Protein AF-A0A660MYN3-F1 (afdb_monomer_lite)

Sequence (166 aa):
MKKIGFLLFVLLVAGCSFRKPQVD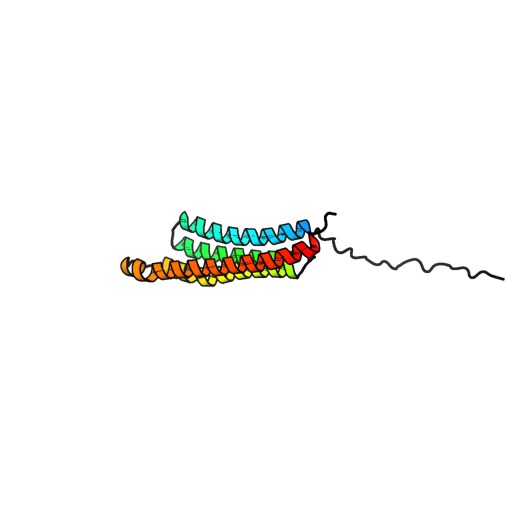IQKYNNQLLAFQEQSVETLENYYQILNKEYSKLDLEETYQATIQKLQQLITDAETYPGVPDEGFKAGIVAYISGVRAAFMQHEYPTVRLLVNLSGDATEFYRKDSQQISANAMKLQAELAKLDKELDFVYQQFKGKYLTGAK

Secondary structure (DSSP, 8-state):
----------S-------------HHHHHHHHHHHHHHHHHHHHHHHHHHHH---HHHHHHHHHHHHHHHHHHHHHHHH-S--S-HHHHHHHHHHHHHHHHHHHHHHHHHHHHHHH--S-HHHIIIIIHHHHHHHHHHHHHHHHHHHHHHHHHHHHHHHHHTS---

pLDDT: mean 81.75, std 18.9, range [34.94, 98.5]

Foldseek 3Di:
DDDDDDDDPDDPPPPPPPVPPPDDLVVLVVVLVVLLVVLVVLVVVLVVCCVPPPDLVVNVVSLVVSLVSLVVSLVCLVPPDDPPDPLLSVLSSVLSVLLSVLCCVQVVVLSVCSNPDPDDPVCCVPPSVVSNVVSVVSSVVSNVVSVVSNVVSVVVSCVVPVPDPD

Radius of gyration: 25.88 Å; chains: 1; bounding box: 59×38×97 Å

Structure (mmCIF, N/CA/C/O backbone):
data_AF-A0A660MYN3-F1
#
_entry.id   AF-A0A660MYN3-F1
#
loop_
_atom_site.group_PDB
_atom_site.id
_atom_site.type_symbol
_atom_site.label_atom_id
_atom_site.label_alt_id
_atom_site.label_comp_id
_atom_site.label_asym_id
_atom_site.label_entity_id
_atom_site.label_seq_id
_atom_site.pdbx_PDB_ins_code
_atom_site.Cartn_x
_atom_site.Cartn_y
_atom_site.Cartn_z
_atom_site.occupancy
_atom_site.B_iso_or_equiv
_atom_site.auth_seq_id
_atom_site.auth_comp_id
_atom_site.auth_asym_id
_atom_site.auth_atom_id
_atom_site.pdbx_PDB_model_num
ATOM 1 N N . MET A 1 1 ? 36.474 15.097 -70.272 1.00 34.94 1 MET A N 1
ATOM 2 C CA . MET A 1 1 ? 37.373 14.427 -69.305 1.00 34.94 1 MET A CA 1
ATOM 3 C C . MET A 1 1 ? 36.999 14.862 -67.895 1.00 34.94 1 MET A C 1
ATOM 5 O O . MET A 1 1 ? 36.688 16.026 -67.696 1.00 34.94 1 MET A O 1
ATOM 9 N N . LYS A 1 2 ? 36.931 13.893 -66.976 1.00 39.69 2 LYS A N 1
ATOM 10 C CA . LYS A 1 2 ? 36.449 13.982 -65.586 1.00 39.69 2 LYS A CA 1
ATOM 11 C C . LYS A 1 2 ? 37.290 14.934 -64.719 1.00 39.69 2 LYS A C 1
ATOM 13 O O . LYS A 1 2 ? 38.510 14.913 -64.855 1.00 39.69 2 LYS A O 1
ATOM 18 N N . LYS A 1 3 ? 36.646 15.611 -63.755 1.00 41.03 3 LYS A N 1
ATOM 19 C CA . LYS A 1 3 ? 36.878 15.496 -62.291 1.00 41.03 3 LYS A CA 1
ATOM 20 C C . LYS A 1 3 ? 36.073 16.578 -61.548 1.00 41.03 3 LYS A C 1
ATOM 22 O O . LYS A 1 3 ? 36.507 17.716 -61.429 1.00 41.03 3 LYS A O 1
ATOM 27 N N . ILE A 1 4 ? 34.894 16.196 -61.055 1.00 49.94 4 ILE A N 1
ATOM 28 C CA . ILE A 1 4 ? 34.154 16.943 -60.030 1.00 49.94 4 ILE A CA 1
ATOM 29 C C . ILE A 1 4 ? 34.886 16.679 -58.712 1.00 49.94 4 ILE A C 1
ATOM 31 O O . ILE A 1 4 ? 34.882 15.557 -58.206 1.00 49.94 4 ILE A O 1
ATOM 35 N N . GLY A 1 5 ? 35.599 17.696 -58.233 1.00 40.59 5 GLY A N 1
ATOM 36 C CA . GLY A 1 5 ? 36.283 17.706 -56.947 1.00 40.59 5 GLY A CA 1
ATOM 37 C C . GLY A 1 5 ? 35.285 17.977 -55.831 1.00 40.59 5 GLY A C 1
ATOM 38 O O . GLY A 1 5 ? 34.939 19.118 -55.556 1.00 40.59 5 GLY A O 1
ATOM 39 N N . PHE A 1 6 ? 34.818 16.891 -55.231 1.00 48.75 6 PHE A N 1
ATOM 40 C CA . PHE A 1 6 ? 34.069 16.821 -53.985 1.00 48.75 6 PHE A CA 1
ATOM 41 C C . PHE A 1 6 ? 34.902 17.452 -52.853 1.00 48.75 6 PHE A C 1
ATOM 43 O O . PHE A 1 6 ? 35.938 16.902 -52.486 1.00 48.75 6 PHE A O 1
ATOM 50 N N . LEU A 1 7 ? 34.494 18.609 -52.323 1.00 43.41 7 LEU A N 1
ATOM 51 C CA . LEU A 1 7 ? 35.167 19.259 -51.194 1.00 43.41 7 LEU A CA 1
ATOM 52 C C . LEU A 1 7 ? 34.138 19.880 -50.236 1.00 43.41 7 LEU A C 1
ATOM 54 O O . LEU A 1 7 ? 33.527 20.903 -50.522 1.00 43.41 7 LEU A O 1
ATOM 58 N N . LEU A 1 8 ? 34.028 19.215 -49.081 1.00 43.59 8 LEU A N 1
ATOM 59 C CA . LEU A 1 8 ? 33.696 19.753 -47.757 1.00 43.59 8 LEU A CA 1
ATOM 60 C C . LEU A 1 8 ? 32.277 20.298 -47.533 1.00 43.59 8 LEU A C 1
ATOM 62 O O . LEU A 1 8 ? 32.065 21.488 -47.336 1.00 43.59 8 LEU A O 1
ATOM 66 N N . PHE A 1 9 ? 31.333 19.369 -47.368 1.00 41.97 9 PHE A N 1
ATOM 67 C CA . PHE A 1 9 ? 30.190 19.548 -46.466 1.00 41.97 9 PHE A CA 1
ATOM 68 C C . PHE A 1 9 ? 30.358 18.608 -45.263 1.00 41.97 9 PHE A C 1
ATOM 70 O O . PHE A 1 9 ? 29.621 17.645 -45.080 1.00 41.97 9 PHE A O 1
ATOM 77 N N . VAL A 1 10 ? 31.417 18.825 -44.483 1.00 51.00 10 VAL A N 1
ATOM 78 C CA . VAL A 1 10 ? 31.620 18.146 -43.199 1.00 51.00 10 VAL A CA 1
ATOM 79 C C . VAL A 1 10 ? 32.126 19.187 -42.226 1.00 51.00 10 VAL A C 1
ATOM 81 O O . VAL A 1 10 ? 33.309 19.501 -42.234 1.00 51.00 10 VAL A O 1
ATOM 84 N N . LEU A 1 11 ? 31.209 19.746 -41.443 1.00 43.97 11 LEU A N 1
ATOM 85 C CA . LEU A 1 11 ? 31.368 20.091 -40.029 1.00 43.97 11 LEU A CA 1
ATOM 86 C C . LEU A 1 11 ? 30.142 20.896 -39.597 1.00 43.97 11 LEU A C 1
ATOM 88 O O . LEU A 1 11 ? 29.713 21.799 -40.304 1.00 43.97 11 LEU A O 1
ATOM 92 N N . LEU A 1 12 ? 29.634 20.567 -38.408 1.00 41.66 12 LEU A N 1
ATOM 93 C CA . LEU A 1 12 ? 28.529 21.219 -37.695 1.00 41.66 12 LEU A CA 1
ATOM 94 C C . LEU A 1 12 ? 27.115 20.695 -37.984 1.00 41.66 12 LEU A C 1
ATOM 96 O O . LEU A 1 12 ? 26.141 21.433 -37.910 1.00 41.66 12 LEU A O 1
ATOM 100 N N . VAL A 1 13 ? 26.970 19.373 -38.101 1.00 46.06 13 VAL A N 1
ATOM 101 C CA . VAL A 1 13 ? 25.913 18.727 -37.306 1.00 46.06 13 VAL A CA 1
ATOM 102 C C . VAL A 1 13 ? 26.570 18.319 -35.994 1.00 46.06 13 VAL A C 1
ATOM 104 O O . VAL A 1 13 ? 26.911 17.160 -35.772 1.00 46.06 13 VAL A O 1
ATOM 107 N N . ALA A 1 14 ? 26.778 19.303 -35.115 1.00 48.00 14 ALA A N 1
ATOM 108 C CA . ALA A 1 14 ? 26.807 19.044 -33.685 1.00 48.00 14 ALA A CA 1
ATOM 109 C C . ALA A 1 14 ? 25.380 18.637 -33.302 1.00 48.00 14 ALA A C 1
ATOM 111 O O . ALA A 1 14 ? 24.620 19.387 -32.696 1.00 48.00 14 ALA A O 1
ATOM 112 N N . GLY A 1 15 ? 24.990 17.437 -33.734 1.00 39.47 15 GLY A N 1
ATOM 113 C CA . GLY A 1 15 ? 23.945 16.706 -33.071 1.00 39.47 15 GLY A CA 1
ATOM 114 C C . GLY A 1 15 ? 24.487 16.483 -31.676 1.00 39.47 15 GLY A C 1
ATOM 115 O O . GLY A 1 15 ? 25.281 15.570 -31.457 1.00 39.47 15 GLY A O 1
ATOM 116 N N . CYS A 1 16 ? 24.082 17.338 -30.738 1.00 43.59 16 CYS A N 1
ATOM 117 C CA . CYS A 1 16 ? 23.923 16.928 -29.360 1.00 43.59 16 CYS A CA 1
ATOM 118 C C . CYS A 1 16 ? 22.982 15.727 -29.411 1.00 43.59 16 CYS A C 1
ATOM 120 O O . CYS A 1 16 ? 21.768 15.850 -29.265 1.00 43.59 16 CYS A O 1
ATOM 122 N N . SER A 1 17 ? 23.547 14.551 -29.681 1.00 37.62 17 SER A N 1
ATOM 123 C CA . SER A 1 17 ? 22.981 13.302 -29.240 1.00 37.62 17 SER A CA 1
ATOM 124 C C . SER A 1 17 ? 22.955 13.452 -27.730 1.00 37.62 17 SER A C 1
ATOM 126 O O . SER A 1 17 ? 23.907 13.079 -27.046 1.00 37.62 17 SER A O 1
ATOM 128 N N . PHE A 1 18 ? 21.876 14.042 -27.213 1.00 38.97 18 PHE A N 1
ATOM 129 C CA . PHE A 1 18 ? 21.362 13.732 -25.898 1.00 38.97 18 PHE A CA 1
ATOM 130 C C . PHE A 1 18 ? 21.206 12.213 -25.907 1.00 38.97 18 PHE A C 1
ATOM 132 O O . PHE A 1 18 ? 20.168 11.674 -26.290 1.00 38.97 18 PHE A O 1
ATOM 139 N N . ARG A 1 19 ? 22.294 11.502 -25.583 1.00 39.94 19 ARG A N 1
ATOM 140 C CA . ARG A 1 19 ? 22.236 10.102 -25.205 1.00 39.94 19 ARG A CA 1
ATOM 141 C C . ARG A 1 19 ? 21.357 10.131 -23.972 1.00 39.94 19 ARG A C 1
ATOM 143 O O . ARG A 1 19 ? 21.825 10.486 -22.893 1.00 39.94 19 ARG A O 1
ATOM 150 N N . LYS A 1 20 ? 20.063 9.850 -24.155 1.00 48.19 20 LYS A N 1
ATOM 151 C CA . LYS A 1 20 ? 19.191 9.518 -23.034 1.00 48.19 20 LYS A CA 1
ATOM 152 C C . LYS A 1 20 ? 19.959 8.469 -22.226 1.00 48.19 20 LYS A C 1
ATOM 154 O O . LYS A 1 20 ? 20.462 7.528 -22.849 1.00 48.19 20 LYS A O 1
ATOM 159 N N . PRO A 1 21 ? 20.139 8.659 -20.908 1.00 54.41 21 PRO A N 1
ATOM 160 C CA . PRO A 1 21 ? 20.836 7.676 -20.104 1.00 54.41 21 PRO A CA 1
ATOM 161 C C . PRO A 1 21 ? 20.173 6.327 -20.360 1.00 54.41 21 PRO A C 1
ATOM 163 O O . PRO A 1 21 ? 18.952 6.203 -20.258 1.00 54.41 21 PRO A O 1
ATOM 166 N N . GLN A 1 22 ? 20.967 5.358 -20.807 1.00 61.84 22 GLN A N 1
ATOM 167 C CA . GLN A 1 22 ? 20.479 4.009 -21.023 1.00 61.84 22 GLN A CA 1
ATOM 168 C C . GLN A 1 22 ? 20.076 3.480 -19.649 1.00 61.84 22 GLN A C 1
ATOM 170 O O . GLN A 1 22 ? 20.923 3.305 -18.774 1.00 61.84 22 GLN A O 1
ATOM 175 N N . VAL A 1 23 ? 18.771 3.343 -19.430 1.00 71.12 23 VAL A N 1
ATOM 176 C CA . VAL A 1 23 ? 18.239 2.857 -18.161 1.00 71.12 23 VAL A CA 1
ATOM 177 C C . VAL A 1 23 ? 18.534 1.369 -18.091 1.00 71.12 23 VAL A C 1
ATOM 179 O O . VAL A 1 23 ? 18.135 0.611 -18.975 1.00 71.12 23 VAL A O 1
ATOM 182 N N . ASP A 1 24 ? 19.242 0.961 -17.046 1.00 86.81 24 ASP A N 1
ATOM 183 C CA . ASP A 1 24 ? 19.393 -0.447 -16.714 1.00 86.81 24 ASP A CA 1
ATOM 184 C C . ASP A 1 24 ? 18.022 -0.990 -16.289 1.00 86.81 24 ASP A C 1
ATOM 186 O O . ASP A 1 24 ? 17.481 -0.617 -15.247 1.00 86.81 24 ASP A O 1
ATOM 190 N N . ILE A 1 25 ? 17.453 -1.847 -17.136 1.00 87.81 25 ILE A N 1
ATOM 191 C CA . ILE A 1 25 ? 16.133 -2.455 -16.956 1.00 87.81 25 ILE A CA 1
ATOM 192 C C . ILE A 1 25 ? 16.060 -3.240 -15.641 1.00 87.81 25 ILE A C 1
ATOM 194 O O . ILE A 1 25 ? 15.019 -3.211 -14.989 1.00 87.81 25 ILE A O 1
ATOM 198 N N . GLN A 1 26 ? 17.139 -3.914 -15.228 1.00 87.19 26 GLN A N 1
ATOM 199 C CA . GLN A 1 26 ? 17.152 -4.663 -13.970 1.00 87.19 26 GLN A CA 1
ATOM 200 C C . GLN A 1 26 ? 17.132 -3.709 -12.781 1.00 87.19 26 GLN A C 1
ATOM 202 O O . GLN A 1 26 ? 16.331 -3.884 -11.867 1.00 87.19 26 GLN A O 1
ATOM 207 N N . LYS A 1 27 ? 17.957 -2.656 -12.815 1.00 90.12 27 LYS A N 1
ATOM 208 C CA . LYS A 1 27 ? 17.949 -1.623 -11.770 1.00 90.12 27 LYS A CA 1
ATOM 209 C C . LYS A 1 27 ? 16.583 -0.943 -11.662 1.00 90.12 27 LYS A C 1
ATOM 211 O O . LYS A 1 27 ? 16.095 -0.729 -10.558 1.00 90.12 27 LYS A O 1
ATOM 216 N N . TYR A 1 28 ? 15.973 -0.634 -12.803 1.00 90.94 28 TYR A N 1
ATOM 217 C CA . TYR A 1 28 ? 14.643 -0.042 -12.872 1.00 90.94 28 TYR A CA 1
ATOM 218 C C . TYR A 1 28 ? 13.574 -0.959 -12.272 1.00 90.94 28 TYR A C 1
ATOM 220 O O . TYR A 1 28 ? 12.804 -0.527 -11.417 1.00 90.94 28 TYR A O 1
ATOM 228 N N . ASN A 1 29 ? 13.573 -2.233 -12.673 1.00 92.12 29 ASN A N 1
ATOM 229 C CA . ASN A 1 29 ? 12.673 -3.246 -12.135 1.00 92.12 29 ASN A CA 1
ATOM 230 C C . ASN A 1 29 ? 12.798 -3.366 -10.615 1.00 92.12 29 ASN A C 1
ATOM 232 O O . ASN A 1 29 ? 11.806 -3.269 -9.901 1.00 92.12 29 ASN A O 1
ATOM 236 N N . ASN A 1 30 ? 14.028 -3.529 -10.128 1.00 93.31 30 ASN A N 1
ATOM 237 C CA . ASN A 1 30 ? 14.294 -3.725 -8.708 1.00 93.31 30 ASN A CA 1
ATOM 238 C C . ASN A 1 30 ? 13.855 -2.512 -7.887 1.00 93.31 30 ASN A C 1
ATOM 240 O O . ASN A 1 30 ? 13.295 -2.680 -6.812 1.00 93.31 30 ASN A O 1
ATOM 244 N N . GLN A 1 31 ? 14.063 -1.294 -8.394 1.00 95.62 31 GLN A N 1
ATOM 245 C CA . GLN A 1 31 ? 13.631 -0.099 -7.679 1.00 95.62 31 GLN A CA 1
ATOM 246 C C . GLN A 1 31 ? 12.106 0.035 -7.629 1.00 95.62 31 GLN A C 1
ATOM 248 O O . GLN A 1 31 ? 11.567 0.415 -6.593 1.00 95.62 31 GLN A O 1
ATOM 253 N N . LEU A 1 32 ? 11.406 -0.263 -8.726 1.00 94.94 32 LEU A N 1
ATOM 254 C CA . LEU A 1 32 ? 9.947 -0.207 -8.732 1.00 94.94 32 LEU A CA 1
ATOM 255 C C . LEU A 1 32 ? 9.323 -1.268 -7.820 1.00 94.94 32 LEU A C 1
ATOM 257 O O . LEU A 1 32 ? 8.413 -0.945 -7.061 1.00 94.94 32 LEU A O 1
ATOM 261 N N . LEU A 1 33 ? 9.841 -2.499 -7.843 1.00 95.81 33 LEU A N 1
ATOM 262 C CA . LEU A 1 33 ? 9.407 -3.544 -6.913 1.00 95.81 33 LEU A CA 1
ATOM 263 C C . LEU A 1 33 ? 9.720 -3.170 -5.459 1.00 95.81 33 LEU A C 1
ATOM 265 O O . LEU A 1 33 ? 8.867 -3.359 -4.603 1.00 95.81 33 LEU A O 1
ATOM 269 N N . ALA A 1 34 ? 10.859 -2.527 -5.187 1.00 97.31 34 ALA A N 1
ATOM 270 C CA . ALA A 1 34 ? 11.178 -2.049 -3.843 1.00 97.31 34 ALA A CA 1
ATOM 271 C C . ALA A 1 34 ? 10.155 -1.026 -3.313 1.00 97.31 34 ALA A C 1
ATOM 273 O O . ALA A 1 34 ? 9.833 -1.048 -2.129 1.00 97.31 34 ALA A O 1
ATOM 274 N N . PHE A 1 35 ? 9.602 -0.145 -4.159 1.00 97.56 35 PHE A N 1
ATOM 275 C CA . PHE A 1 35 ? 8.520 0.751 -3.722 1.00 97.56 35 PHE A CA 1
ATOM 276 C C . PHE A 1 35 ? 7.248 -0.013 -3.355 1.00 97.56 35 PHE A C 1
ATOM 278 O O . PHE A 1 35 ? 6.564 0.349 -2.397 1.00 97.56 35 PHE A O 1
ATOM 285 N N . GLN A 1 36 ? 6.936 -1.073 -4.102 1.00 96.94 36 GLN A N 1
ATOM 286 C CA . GLN A 1 36 ? 5.812 -1.934 -3.776 1.00 96.94 36 GLN A CA 1
ATOM 287 C C . GLN A 1 36 ? 6.045 -2.693 -2.462 1.00 96.94 36 GLN A C 1
ATOM 289 O O . GLN A 1 36 ? 5.181 -2.641 -1.588 1.00 96.94 36 GLN A O 1
ATOM 294 N N . GLU A 1 37 ? 7.205 -3.321 -2.280 1.00 96.81 37 GLU A N 1
ATOM 295 C CA . GLU A 1 37 ? 7.574 -4.017 -1.040 1.00 96.81 37 GLU A CA 1
ATOM 296 C C . GLU A 1 37 ? 7.476 -3.077 0.171 1.00 96.81 37 GLU A C 1
ATOM 298 O O . GLU A 1 37 ? 6.793 -3.383 1.147 1.00 96.81 37 GLU A O 1
ATOM 303 N N . GLN A 1 38 ? 8.030 -1.864 0.063 1.00 97.62 38 GLN A N 1
ATOM 304 C CA . GLN A 1 38 ? 7.951 -0.847 1.117 1.00 97.62 38 GLN A CA 1
ATOM 305 C C . GLN A 1 38 ? 6.514 -0.431 1.455 1.00 97.62 38 GLN A C 1
ATOM 307 O O . GLN A 1 38 ? 6.241 -0.028 2.589 1.00 97.62 38 GLN A O 1
ATOM 312 N N . SER A 1 39 ? 5.581 -0.503 0.501 1.00 96.69 39 SER A N 1
ATOM 313 C CA . SER A 1 39 ? 4.168 -0.207 0.767 1.00 96.69 39 SER A CA 1
ATOM 314 C C . SER A 1 39 ? 3.510 -1.283 1.634 1.00 96.69 39 SER A C 1
ATOM 316 O O . SER A 1 39 ? 2.741 -0.950 2.537 1.00 96.69 39 SER A O 1
ATOM 318 N N . VAL A 1 40 ? 3.874 -2.552 1.427 1.00 96.06 40 VAL A N 1
ATOM 319 C CA . VAL A 1 40 ? 3.413 -3.679 2.247 1.00 96.06 40 VAL A CA 1
ATOM 320 C C . VAL A 1 40 ? 4.054 -3.613 3.631 1.00 96.06 40 VAL A C 1
ATOM 322 O O . VAL A 1 40 ? 3.335 -3.619 4.629 1.00 96.06 40 VAL A O 1
ATOM 325 N N . GLU A 1 41 ? 5.373 -3.415 3.708 1.00 95.88 41 GLU A N 1
ATOM 326 C CA . GLU A 1 41 ? 6.091 -3.231 4.979 1.00 95.88 41 GLU A CA 1
ATOM 327 C C . GLU A 1 41 ? 5.518 -2.065 5.801 1.00 95.88 41 GLU A C 1
ATOM 329 O O . GLU A 1 41 ? 5.457 -2.119 7.027 1.00 95.88 41 GLU A O 1
ATOM 334 N N . THR A 1 42 ? 5.061 -0.996 5.142 1.00 96.06 42 THR A N 1
ATOM 335 C CA . THR A 1 42 ? 4.416 0.145 5.808 1.00 96.06 42 THR A CA 1
ATOM 336 C C . THR A 1 42 ? 3.119 -0.265 6.519 1.00 96.06 42 THR A C 1
ATOM 338 O O . THR A 1 42 ? 2.870 0.196 7.636 1.00 96.06 42 THR A O 1
ATOM 341 N N . LEU A 1 43 ? 2.313 -1.154 5.925 1.00 94.69 43 LEU A N 1
ATOM 342 C CA . LEU A 1 43 ? 1.130 -1.718 6.587 1.00 94.69 43 LEU A CA 1
ATOM 343 C C . LEU A 1 43 ? 1.501 -2.726 7.680 1.00 94.69 43 LEU A C 1
ATOM 345 O O . LEU A 1 43 ? 0.898 -2.723 8.750 1.00 94.69 43 LEU A O 1
ATOM 349 N N . GLU A 1 44 ? 2.503 -3.570 7.451 1.00 92.94 44 GLU A N 1
ATOM 350 C CA . GLU A 1 44 ? 2.961 -4.521 8.469 1.00 92.94 44 GLU A CA 1
ATOM 351 C C . GLU A 1 44 ? 3.469 -3.799 9.720 1.00 92.94 44 GLU A C 1
ATOM 353 O O . GLU A 1 44 ? 3.090 -4.147 10.839 1.00 92.94 44 GLU A O 1
ATOM 358 N N . ASN A 1 45 ? 4.264 -2.744 9.535 1.00 92.00 45 ASN A N 1
ATOM 359 C CA . ASN A 1 45 ? 4.776 -1.919 10.623 1.00 92.00 45 ASN A CA 1
ATOM 360 C C . ASN A 1 45 ? 3.648 -1.245 11.408 1.00 92.00 45 ASN A C 1
ATOM 362 O O . ASN A 1 45 ? 3.708 -1.219 12.636 1.00 92.00 45 ASN A O 1
ATOM 366 N N . TYR A 1 46 ? 2.600 -0.766 10.727 1.00 92.00 46 TYR A N 1
ATOM 367 C CA . TYR A 1 46 ? 1.402 -0.245 11.388 1.00 92.00 46 TYR A CA 1
ATOM 368 C C . TYR A 1 46 ? 0.831 -1.273 12.377 1.00 92.00 46 TYR A C 1
ATOM 370 O O . TYR A 1 46 ? 0.730 -0.992 13.571 1.00 92.00 46 TYR A O 1
ATOM 378 N N . TYR A 1 47 ? 0.550 -2.498 11.924 1.00 88.50 47 TYR A N 1
ATOM 379 C CA . TYR A 1 47 ? -0.020 -3.533 12.793 1.00 88.50 47 TYR A CA 1
ATOM 380 C C . TYR A 1 47 ? 0.945 -4.014 13.884 1.00 88.50 47 TYR A C 1
ATOM 382 O O . TYR A 1 47 ? 0.514 -4.339 14.992 1.00 88.50 47 TYR A O 1
ATOM 390 N N . GLN A 1 48 ? 2.253 -4.034 13.616 1.00 87.00 48 GLN A N 1
ATOM 391 C CA . GLN A 1 48 ? 3.254 -4.360 14.633 1.00 87.00 48 GLN A CA 1
ATOM 392 C C . GLN A 1 48 ? 3.309 -3.323 15.759 1.00 87.00 48 GLN A C 1
ATOM 394 O O . GLN A 1 48 ? 3.445 -3.714 16.919 1.00 87.00 48 GLN A O 1
ATOM 399 N N . ILE A 1 49 ? 3.203 -2.029 15.434 1.00 84.44 49 ILE A N 1
ATOM 400 C CA . ILE A 1 49 ? 3.151 -0.944 16.425 1.00 84.44 49 ILE A CA 1
ATOM 401 C C . ILE A 1 49 ? 1.905 -1.110 17.298 1.00 84.44 49 ILE A C 1
ATOM 403 O O . ILE A 1 49 ? 2.021 -1.142 18.523 1.00 84.44 49 ILE A O 1
ATOM 407 N N . LEU A 1 50 ? 0.738 -1.344 16.685 1.00 79.31 50 LEU A N 1
ATOM 408 C CA . LEU A 1 50 ? -0.510 -1.550 17.428 1.00 79.31 50 LEU A CA 1
ATOM 409 C C . LEU A 1 50 ? -0.457 -2.731 18.397 1.00 79.31 50 LEU A C 1
ATOM 411 O O . LEU A 1 50 ? -1.056 -2.681 19.469 1.00 79.31 50 LEU A O 1
ATOM 415 N N . ASN A 1 51 ? 0.263 -3.791 18.031 1.00 76.69 51 ASN A N 1
ATOM 416 C CA . ASN A 1 51 ? 0.408 -4.967 18.879 1.00 76.69 51 ASN A CA 1
ATOM 417 C C . ASN A 1 51 ? 1.363 -4.743 20.070 1.00 76.69 51 ASN A C 1
ATOM 419 O O . ASN A 1 51 ? 1.305 -5.489 21.045 1.00 76.69 51 ASN A O 1
ATOM 423 N N . LYS A 1 52 ? 2.262 -3.750 20.000 1.00 72.69 52 LYS A N 1
ATOM 424 C CA . LYS A 1 52 ? 3.279 -3.477 21.033 1.00 72.69 52 LYS A CA 1
ATOM 425 C C . LYS A 1 52 ? 2.904 -2.325 21.966 1.00 72.69 52 LYS A C 1
ATOM 427 O O . LYS A 1 52 ? 3.171 -2.415 23.160 1.00 72.69 52 LYS A O 1
ATOM 432 N N . GLU A 1 53 ? 2.298 -1.263 21.442 1.00 62.12 53 GLU A N 1
ATOM 433 C CA . GLU A 1 53 ? 2.119 0.017 22.140 1.00 62.12 53 GLU A CA 1
ATOM 434 C C . GLU A 1 53 ? 0.666 0.496 22.026 1.00 62.12 53 GLU A C 1
ATOM 436 O O . GLU A 1 53 ? 0.366 1.510 21.402 1.00 62.12 53 GLU A O 1
ATOM 441 N N . TYR A 1 54 ? -0.282 -0.252 22.607 1.00 58.47 54 TYR A N 1
ATOM 442 C CA . TYR A 1 54 ? -1.690 0.149 22.555 1.00 58.47 54 TYR A CA 1
ATOM 443 C C . TYR A 1 54 ? -1.958 1.365 23.458 1.00 58.47 54 TYR A C 1
ATOM 445 O O . TYR A 1 54 ? -2.332 1.239 24.627 1.00 58.47 54 TYR A O 1
ATOM 453 N N . SER A 1 55 ? -1.798 2.558 22.891 1.00 63.22 55 SER A N 1
ATOM 454 C CA . SER A 1 55 ? -2.287 3.823 23.428 1.00 63.22 55 SER A CA 1
ATOM 455 C C . SER A 1 55 ? -3.196 4.496 22.391 1.00 63.22 55 SER A C 1
ATOM 457 O O . SER A 1 55 ? -2.967 4.437 21.184 1.00 63.22 55 SER A O 1
ATOM 459 N N . LYS A 1 56 ? -4.298 5.104 22.853 1.00 62.62 56 LYS A N 1
ATOM 460 C CA . LYS A 1 56 ? -5.314 5.697 21.963 1.00 62.62 56 LYS A CA 1
ATOM 461 C C . LYS A 1 56 ? -4.791 6.902 21.175 1.00 62.62 56 LYS A C 1
ATOM 463 O O . LYS A 1 56 ? -5.240 7.111 20.053 1.00 62.62 56 LYS A O 1
ATOM 468 N N . LEU A 1 57 ? -3.888 7.684 21.774 1.00 60.16 57 LEU A N 1
ATOM 469 C CA . LEU A 1 57 ? -3.223 8.814 21.114 1.00 60.16 57 LEU A CA 1
ATOM 470 C C . LEU A 1 57 ? -2.272 8.309 20.023 1.00 60.16 57 LEU A C 1
ATOM 472 O O . LEU A 1 57 ? -2.298 8.824 18.909 1.00 60.16 57 LEU A O 1
ATOM 476 N N . ASP A 1 58 ? -1.556 7.217 20.295 1.00 78.25 58 ASP A N 1
ATOM 477 C CA . ASP A 1 58 ? -0.601 6.645 19.344 1.00 78.25 58 ASP A CA 1
ATOM 478 C C . ASP A 1 58 ? -1.300 5.989 18.139 1.00 78.25 58 ASP A C 1
ATOM 480 O O . ASP A 1 58 ? -0.757 5.990 17.037 1.00 78.25 58 ASP A O 1
ATOM 484 N N . LEU A 1 59 ? -2.532 5.481 18.287 1.00 83.69 59 LEU A N 1
ATOM 485 C CA . LEU A 1 59 ? -3.282 4.836 17.195 1.00 83.69 59 LEU A CA 1
ATOM 486 C C . LEU A 1 59 ? -3.648 5.801 16.052 1.00 83.69 59 LEU A C 1
ATOM 488 O O . LEU A 1 59 ? -3.464 5.461 14.880 1.00 83.69 59 LEU A O 1
ATOM 492 N N . GLU A 1 60 ? -4.193 6.981 16.366 1.00 86.88 60 GLU A N 1
ATOM 493 C CA . GLU A 1 60 ? -4.592 7.951 15.336 1.00 86.88 60 GLU A CA 1
ATOM 494 C C . GLU A 1 60 ? -3.365 8.570 14.655 1.00 86.88 60 GLU A C 1
ATOM 496 O O . GLU A 1 60 ? -3.342 8.694 13.427 1.00 86.88 60 GLU A O 1
ATOM 501 N N . GLU A 1 61 ? -2.314 8.872 15.422 1.00 88.88 61 GLU A N 1
ATOM 502 C CA . GLU A 1 61 ? -1.042 9.365 14.886 1.00 88.88 61 GLU A CA 1
ATOM 503 C C . GLU A 1 61 ? -0.366 8.331 13.980 1.00 88.88 61 GLU A C 1
ATOM 505 O O . GLU A 1 61 ? 0.004 8.657 12.848 1.00 88.88 61 GLU A O 1
ATOM 510 N N . THR A 1 62 ? -0.280 7.070 14.418 1.00 91.31 62 THR A N 1
ATOM 511 C CA . THR A 1 62 ? 0.302 5.983 13.616 1.00 91.31 62 THR A CA 1
ATOM 512 C C . THR A 1 62 ? -0.490 5.785 12.323 1.00 91.31 62 THR A C 1
ATOM 514 O O . THR A 1 62 ? 0.102 5.699 11.251 1.00 91.31 62 THR A O 1
ATOM 517 N N . TYR A 1 63 ? -1.827 5.799 12.381 1.00 93.38 63 TYR A N 1
ATOM 518 C CA . TYR A 1 63 ? -2.677 5.700 11.190 1.00 93.38 63 TYR A CA 1
ATOM 519 C C . TYR A 1 63 ? -2.404 6.827 10.175 1.00 93.38 63 TYR A C 1
ATOM 521 O O . TYR A 1 63 ? -2.242 6.564 8.978 1.00 93.38 63 TYR A O 1
ATOM 529 N N . GLN A 1 64 ? -2.310 8.082 10.631 1.00 94.19 64 GLN A N 1
ATOM 530 C CA . GLN A 1 64 ? -2.010 9.213 9.746 1.00 94.19 64 GLN A CA 1
ATOM 531 C C . GLN A 1 64 ? -0.593 9.127 9.165 1.00 94.19 64 GLN A C 1
ATOM 533 O O . GLN A 1 64 ? -0.405 9.375 7.970 1.00 94.19 64 GLN A O 1
ATOM 538 N N . ALA A 1 65 ? 0.392 8.726 9.972 1.00 95.00 65 ALA A N 1
ATOM 539 C CA . ALA A 1 65 ? 1.766 8.527 9.521 1.00 95.00 65 ALA A CA 1
ATOM 540 C C . ALA A 1 65 ? 1.858 7.442 8.433 1.00 95.00 65 ALA A C 1
ATOM 542 O O . ALA A 1 65 ? 2.521 7.647 7.414 1.00 95.00 65 ALA A O 1
ATOM 543 N N . THR A 1 66 ? 1.130 6.330 8.586 1.00 96.75 66 THR A N 1
ATOM 544 C CA . THR A 1 66 ? 1.033 5.265 7.576 1.00 96.75 66 THR A CA 1
ATOM 545 C C . THR A 1 66 ? 0.487 5.800 6.249 1.00 96.75 66 THR A C 1
ATOM 547 O O . THR A 1 66 ? 1.077 5.559 5.195 1.00 96.75 66 THR A O 1
ATOM 550 N N . ILE A 1 67 ? -0.584 6.600 6.273 1.00 97.88 67 ILE A N 1
ATOM 551 C CA . ILE A 1 67 ? -1.155 7.207 5.055 1.00 97.88 67 ILE A CA 1
ATOM 552 C C . ILE A 1 67 ? -0.166 8.144 4.367 1.00 97.88 67 ILE A C 1
ATOM 554 O O . ILE A 1 67 ? -0.068 8.139 3.136 1.00 97.88 67 ILE A O 1
ATOM 558 N N . GLN A 1 68 ? 0.538 8.969 5.142 1.00 98.12 68 GLN A N 1
ATOM 559 C CA . GLN A 1 68 ? 1.533 9.897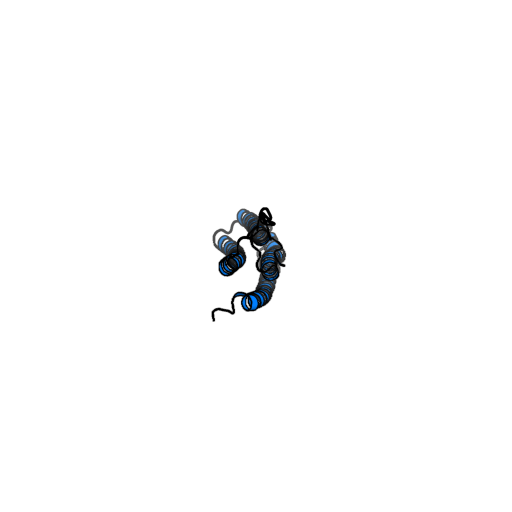 4.611 1.00 98.12 68 GLN A CA 1
ATOM 560 C C . GLN A 1 68 ? 2.708 9.145 3.988 1.00 98.12 68 GLN A C 1
ATOM 562 O O . GLN A 1 68 ? 3.143 9.491 2.891 1.00 98.12 68 GLN A O 1
ATOM 567 N N . LYS A 1 69 ? 3.176 8.072 4.634 1.00 98.19 69 LYS A N 1
ATOM 568 C CA . LYS A 1 69 ? 4.254 7.233 4.108 1.00 98.19 69 LYS A CA 1
ATOM 569 C C . LYS A 1 69 ? 3.860 6.560 2.794 1.00 98.19 69 LYS A C 1
ATOM 571 O O . LYS A 1 69 ? 4.634 6.609 1.841 1.00 98.19 69 LYS A O 1
ATOM 576 N N . LEU A 1 70 ? 2.646 6.014 2.707 1.00 98.44 70 LEU A N 1
ATOM 577 C CA . LEU A 1 70 ? 2.115 5.459 1.458 1.00 98.44 70 LEU A CA 1
ATOM 578 C C . LEU A 1 70 ? 1.995 6.533 0.366 1.00 98.44 70 LEU A C 1
ATOM 580 O O . LEU A 1 70 ? 2.364 6.286 -0.776 1.00 98.44 70 LEU A O 1
ATOM 584 N N . GLN A 1 71 ? 1.549 7.747 0.704 1.00 98.50 71 GLN A N 1
ATOM 585 C CA . GLN A 1 71 ? 1.490 8.861 -0.251 1.00 98.50 71 GLN A CA 1
ATOM 586 C C . GLN A 1 71 ? 2.877 9.278 -0.763 1.00 98.50 71 GLN A C 1
ATOM 588 O O . GLN A 1 71 ? 3.027 9.630 -1.937 1.00 98.50 71 GLN A O 1
ATOM 593 N N . GLN A 1 72 ? 3.892 9.229 0.101 1.00 98.38 72 GLN A N 1
ATOM 594 C CA . GLN A 1 72 ? 5.268 9.489 -0.302 1.00 98.38 72 GLN A CA 1
ATOM 595 C C . GLN A 1 72 ? 5.757 8.415 -1.279 1.00 98.38 72 GLN A C 1
ATOM 597 O O . GLN A 1 72 ? 6.290 8.766 -2.324 1.00 98.38 72 GLN A O 1
ATOM 602 N N . LEU A 1 73 ? 5.494 7.133 -1.005 1.00 98.38 73 LEU A N 1
ATOM 603 C CA . LEU A 1 73 ? 5.862 6.030 -1.902 1.00 98.38 73 LEU A CA 1
ATOM 604 C C . LEU A 1 73 ? 5.196 6.140 -3.281 1.00 98.38 73 LEU A C 1
ATOM 606 O O . LEU A 1 73 ? 5.846 5.870 -4.287 1.00 98.38 73 LEU A O 1
ATOM 610 N N . ILE A 1 74 ? 3.933 6.581 -3.340 1.00 98.31 74 ILE A N 1
ATOM 611 C CA . ILE A 1 74 ? 3.248 6.884 -4.610 1.00 98.31 74 ILE A CA 1
ATOM 612 C C . ILE A 1 74 ? 4.034 7.951 -5.377 1.00 98.31 74 ILE A C 1
ATOM 614 O O . ILE A 1 74 ? 4.411 7.728 -6.524 1.00 98.31 74 ILE A O 1
ATOM 618 N N . THR A 1 75 ? 4.338 9.074 -4.723 1.00 97.88 75 THR A N 1
ATOM 619 C CA . THR A 1 75 ? 5.089 10.186 -5.330 1.00 97.88 75 THR A CA 1
ATOM 620 C C . THR A 1 75 ? 6.479 9.744 -5.799 1.00 97.88 75 THR A C 1
ATOM 622 O O . THR A 1 75 ? 6.909 10.089 -6.901 1.00 97.88 75 THR A O 1
ATOM 625 N N . ASP A 1 76 ? 7.188 8.958 -4.991 1.00 97.38 76 ASP A N 1
ATOM 626 C CA . ASP A 1 76 ? 8.532 8.471 -5.305 1.00 97.38 76 ASP A CA 1
ATOM 627 C C . ASP A 1 76 ? 8.506 7.513 -6.506 1.00 97.38 76 ASP A C 1
ATOM 629 O O . ASP A 1 76 ? 9.323 7.641 -7.422 1.00 97.38 76 ASP A O 1
ATOM 633 N N . ALA A 1 77 ? 7.526 6.605 -6.562 1.00 96.00 77 ALA A N 1
ATOM 634 C CA . ALA A 1 77 ? 7.328 5.711 -7.698 1.00 96.00 77 ALA A CA 1
ATOM 635 C C . ALA A 1 77 ? 6.935 6.482 -8.972 1.00 96.00 77 ALA A C 1
ATOM 637 O O . ALA A 1 77 ? 7.501 6.237 -10.039 1.00 96.00 77 ALA A O 1
ATOM 638 N N . GLU A 1 78 ? 6.021 7.453 -8.874 1.00 95.06 78 GLU A N 1
ATOM 639 C CA . GLU A 1 78 ? 5.584 8.312 -9.984 1.00 95.06 78 GLU A CA 1
ATOM 640 C C . GLU A 1 78 ? 6.714 9.176 -10.546 1.00 95.06 78 GLU A C 1
ATOM 642 O O . GLU A 1 78 ? 6.813 9.376 -11.759 1.00 95.06 78 GLU A O 1
ATOM 647 N N . THR A 1 79 ? 7.596 9.676 -9.687 1.00 94.38 79 THR A N 1
ATOM 648 C CA . THR A 1 79 ? 8.702 10.554 -10.089 1.00 94.38 79 THR A CA 1
ATOM 649 C C . THR A 1 79 ? 9.989 9.798 -10.406 1.00 94.38 79 THR A C 1
ATOM 651 O O . THR A 1 79 ? 10.943 10.410 -10.894 1.00 94.38 79 THR A O 1
ATOM 654 N N . TYR A 1 80 ? 10.016 8.471 -10.223 1.00 92.12 80 TYR A N 1
ATOM 655 C CA . TYR A 1 80 ? 11.205 7.669 -10.487 1.00 92.12 80 TYR A CA 1
ATOM 656 C C . TYR A 1 80 ? 11.676 7.830 -11.949 1.00 92.12 80 TYR A C 1
ATOM 658 O O . TYR A 1 80 ? 10.889 7.596 -12.885 1.00 92.12 80 TYR A O 1
ATOM 666 N N . PRO A 1 81 ? 12.932 8.278 -12.164 1.00 85.56 81 PRO A N 1
ATOM 667 C CA . PRO A 1 81 ? 13.429 8.642 -13.480 1.00 85.56 81 PRO A CA 1
ATOM 668 C C . PRO A 1 81 ? 13.789 7.425 -14.326 1.00 85.56 81 PRO A C 1
ATOM 670 O O . PRO A 1 81 ? 14.140 6.363 -13.822 1.00 85.56 81 PRO A O 1
ATOM 673 N N . GLY A 1 82 ? 13.803 7.643 -15.642 1.00 71.31 82 GLY A N 1
ATOM 674 C CA . GLY A 1 82 ? 14.203 6.631 -16.609 1.00 71.31 82 GLY A CA 1
ATOM 675 C C . GLY A 1 82 ? 13.123 5.572 -16.770 1.00 71.31 82 GLY A C 1
ATOM 676 O O . GLY A 1 82 ? 13.153 4.560 -16.089 1.00 71.31 82 GLY A O 1
ATOM 677 N N . VAL A 1 83 ? 12.177 5.807 -17.682 1.00 73.88 83 VAL A N 1
ATOM 678 C CA . VAL A 1 83 ? 11.022 4.924 -17.883 1.00 73.88 83 VAL A CA 1
ATOM 679 C C . VAL A 1 83 ? 11.221 4.046 -19.124 1.00 73.88 83 VAL A C 1
ATOM 681 O O . VAL A 1 83 ? 10.945 4.489 -20.240 1.00 73.88 83 VAL A O 1
ATOM 684 N N . PRO A 1 84 ? 11.732 2.811 -18.975 1.00 75.25 84 PRO A N 1
ATOM 685 C CA . PRO A 1 84 ? 11.733 1.825 -20.044 1.00 75.25 84 PRO A CA 1
ATOM 686 C C . PRO A 1 84 ? 10.334 1.236 -20.281 1.00 75.25 84 PRO A C 1
ATOM 688 O O . PRO A 1 84 ? 10.076 0.759 -21.384 1.00 75.25 84 PRO A O 1
ATOM 691 N N . ASP A 1 85 ? 9.421 1.272 -19.300 1.00 86.06 85 ASP A N 1
ATOM 692 C CA . ASP A 1 85 ? 8.036 0.818 -19.475 1.00 86.06 85 ASP A CA 1
ATOM 693 C C . ASP A 1 85 ? 7.030 1.587 -18.602 1.00 86.06 85 ASP A C 1
ATOM 695 O O . ASP A 1 85 ? 6.970 1.414 -17.386 1.00 86.06 85 ASP A O 1
ATOM 699 N N . GLU A 1 86 ? 6.221 2.432 -19.242 1.00 87.31 86 GLU A N 1
ATOM 700 C CA . GLU A 1 86 ? 5.176 3.223 -18.574 1.00 87.31 86 GLU A CA 1
ATOM 701 C C . GLU A 1 86 ? 4.060 2.344 -17.987 1.00 87.31 86 GLU A C 1
ATOM 703 O O . GLU A 1 86 ? 3.471 2.705 -16.973 1.00 87.31 86 GLU A O 1
ATOM 708 N N . GLY A 1 87 ? 3.776 1.182 -18.587 1.00 92.06 87 GLY A N 1
ATOM 709 C CA . GLY A 1 87 ? 2.731 0.272 -18.117 1.00 92.06 87 GLY A CA 1
ATOM 710 C C . GLY A 1 87 ? 3.110 -0.390 -16.797 1.00 92.06 87 GLY A C 1
ATOM 711 O O . GLY A 1 87 ? 2.308 -0.415 -15.865 1.00 92.06 87 GLY A O 1
ATOM 712 N N . PHE A 1 88 ? 4.355 -0.855 -16.683 1.00 94.25 88 PHE A N 1
ATOM 713 C CA . PHE A 1 88 ? 4.869 -1.421 -15.438 1.00 94.25 88 PHE A CA 1
ATOM 714 C C . PHE A 1 88 ? 4.928 -0.378 -14.317 1.00 94.25 88 PHE A C 1
ATOM 716 O O . PHE A 1 88 ? 4.442 -0.630 -13.215 1.00 94.25 88 PHE A O 1
ATOM 723 N N . LYS A 1 89 ? 5.432 0.828 -14.616 1.00 95.69 89 LYS A N 1
ATOM 724 C CA . LYS A 1 89 ? 5.419 1.953 -13.671 1.00 95.69 89 LYS A CA 1
ATOM 725 C C . LYS A 1 89 ? 4.012 2.280 -13.190 1.00 95.69 89 LYS A C 1
ATOM 727 O O . LYS A 1 89 ? 3.785 2.370 -11.987 1.00 95.69 89 LYS A O 1
ATOM 732 N N . ALA A 1 90 ? 3.076 2.439 -14.124 1.00 96.00 90 ALA A N 1
ATOM 733 C CA . ALA A 1 90 ? 1.688 2.740 -13.808 1.00 96.00 90 ALA A CA 1
ATOM 734 C C . ALA A 1 90 ? 1.052 1.632 -12.961 1.00 96.00 90 ALA A C 1
ATOM 736 O O . ALA A 1 90 ? 0.315 1.942 -12.034 1.00 96.00 90 ALA A O 1
ATOM 737 N N . GLY A 1 91 ? 1.374 0.360 -13.221 1.00 97.25 91 GLY A N 1
ATOM 738 C CA . GLY A 1 91 ? 0.920 -0.763 -12.400 1.00 97.25 91 GLY A CA 1
ATOM 739 C C . GLY A 1 91 ? 1.426 -0.705 -10.959 1.00 97.25 91 GLY A C 1
ATOM 740 O O . GLY A 1 91 ? 0.648 -0.912 -10.034 1.00 97.25 91 GLY A O 1
ATOM 741 N N . ILE A 1 92 ? 2.697 -0.357 -10.750 1.00 97.94 92 ILE A N 1
ATOM 742 C CA . ILE A 1 92 ? 3.282 -0.196 -9.407 1.00 97.94 92 ILE A CA 1
ATOM 743 C C . ILE A 1 92 ? 2.643 0.984 -8.671 1.00 97.94 92 ILE A C 1
ATOM 745 O O . ILE A 1 92 ? 2.227 0.855 -7.522 1.00 97.94 92 ILE A O 1
ATOM 749 N N . VAL A 1 93 ? 2.498 2.127 -9.345 1.00 98.06 93 VAL A N 1
AT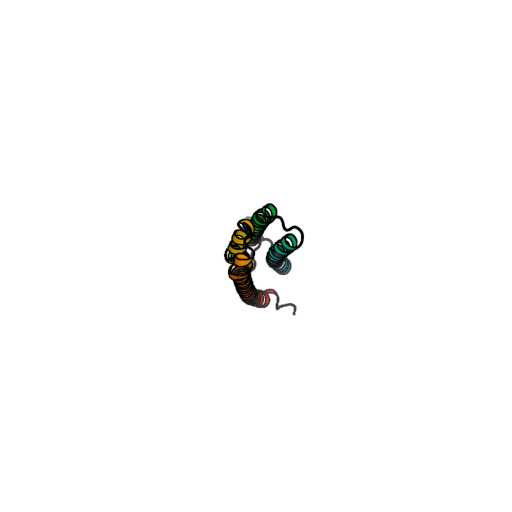OM 750 C CA . VAL A 1 93 ? 1.817 3.304 -8.785 1.00 98.06 93 VAL A CA 1
ATOM 751 C C . VAL A 1 93 ? 0.361 2.978 -8.436 1.00 98.06 93 VAL A C 1
ATOM 753 O O . VAL A 1 93 ? -0.108 3.341 -7.354 1.00 98.06 93 VAL A O 1
ATOM 756 N N . ALA A 1 94 ? -0.346 2.260 -9.313 1.00 98.19 94 ALA A N 1
ATOM 757 C CA . ALA A 1 94 ? -1.719 1.823 -9.084 1.00 98.19 94 ALA A CA 1
ATOM 758 C C . ALA A 1 94 ? -1.821 0.867 -7.891 1.00 98.19 94 ALA A C 1
ATOM 760 O O . ALA A 1 94 ? -2.730 1.024 -7.079 1.00 98.19 94 ALA A O 1
ATOM 761 N N . TYR A 1 95 ? -0.868 -0.056 -7.736 1.00 98.50 95 TYR A N 1
ATOM 762 C CA . TYR A 1 95 ? -0.803 -0.948 -6.582 1.00 98.50 95 TYR A CA 1
ATOM 763 C C . TYR A 1 95 ? -0.693 -0.159 -5.274 1.00 98.50 95 TYR A C 1
ATOM 765 O O . TYR A 1 95 ? -1.557 -0.285 -4.410 1.00 98.50 95 TYR A O 1
ATOM 773 N N . ILE A 1 96 ? 0.313 0.714 -5.142 1.00 98.50 96 ILE A N 1
ATOM 774 C CA . ILE A 1 96 ? 0.548 1.481 -3.904 1.00 98.50 96 ILE A CA 1
ATOM 775 C C . ILE A 1 96 ? -0.644 2.412 -3.614 1.00 98.50 96 ILE A C 1
ATOM 777 O O . ILE A 1 96 ? -1.085 2.545 -2.469 1.00 98.50 96 ILE A O 1
ATOM 781 N N . SER A 1 97 ? -1.219 3.018 -4.658 1.00 98.44 97 SER A N 1
ATOM 782 C CA . SER A 1 97 ? -2.438 3.829 -4.552 1.00 98.44 97 SER A CA 1
ATOM 783 C C . SER A 1 97 ? -3.630 3.013 -4.054 1.00 98.44 97 SER A C 1
ATOM 785 O O . SER A 1 97 ? -4.379 3.480 -3.194 1.00 98.44 97 SER A O 1
ATOM 787 N N . GLY A 1 98 ? -3.781 1.786 -4.553 1.00 98.31 98 GLY A N 1
ATOM 788 C CA . GLY A 1 98 ? -4.791 0.833 -4.115 1.00 98.31 98 GLY A CA 1
ATOM 789 C C . GLY A 1 98 ? -4.609 0.420 -2.658 1.00 98.31 98 GLY A C 1
ATOM 790 O O . GLY A 1 98 ? -5.574 0.468 -1.900 1.00 98.31 98 GLY A O 1
ATOM 791 N N . VAL A 1 99 ? -3.379 0.104 -2.237 1.00 98.19 99 VAL A N 1
ATOM 792 C CA . VAL A 1 99 ? -3.039 -0.224 -0.840 1.00 98.19 99 VAL A CA 1
ATOM 793 C C . VAL A 1 99 ? -3.468 0.915 0.082 1.00 98.19 99 VAL A C 1
ATOM 795 O O . VAL A 1 99 ? -4.185 0.699 1.060 1.00 98.19 99 VAL A O 1
ATOM 798 N N . ARG A 1 100 ? -3.100 2.154 -0.265 1.00 98.25 100 ARG A N 1
ATOM 799 C CA . ARG A 1 100 ? -3.489 3.348 0.492 1.00 98.25 100 ARG A CA 1
ATOM 800 C C . ARG A 1 100 ? -5.004 3.532 0.545 1.00 98.25 100 ARG A C 1
ATOM 802 O O . ARG A 1 100 ? -5.539 3.818 1.613 1.00 98.25 100 ARG A O 1
ATOM 809 N N . ALA A 1 101 ? -5.693 3.381 -0.584 1.00 98.19 101 ALA A N 1
ATOM 810 C CA . ALA A 1 101 ? -7.142 3.536 -0.652 1.00 98.19 101 ALA A CA 1
ATOM 811 C C . ALA A 1 101 ? -7.869 2.477 0.190 1.00 98.19 101 ALA A C 1
ATOM 813 O O . ALA A 1 101 ? -8.731 2.831 0.993 1.00 98.19 101 ALA A O 1
ATOM 814 N N . ALA A 1 102 ? -7.477 1.207 0.067 1.00 97.31 102 ALA A N 1
ATOM 815 C CA . ALA A 1 102 ? -8.038 0.107 0.841 1.00 97.31 102 ALA A CA 1
ATOM 816 C C . ALA A 1 102 ? -7.809 0.314 2.344 1.00 97.31 102 ALA A C 1
ATOM 818 O O . ALA A 1 102 ? -8.746 0.187 3.135 1.00 97.31 102 ALA A O 1
ATOM 819 N N . PHE A 1 103 ? -6.596 0.716 2.736 1.00 96.75 103 PHE A N 1
ATOM 820 C CA . PHE A 1 103 ? -6.273 1.038 4.123 1.00 96.75 103 PHE A CA 1
ATOM 821 C C . PHE A 1 103 ? -7.152 2.173 4.661 1.00 96.75 103 PHE A C 1
ATOM 823 O O . PHE A 1 103 ? -7.797 2.025 5.694 1.00 96.75 103 PHE A O 1
ATOM 830 N N . MET A 1 104 ? -7.279 3.282 3.930 1.00 96.94 104 MET A N 1
ATOM 831 C CA . MET A 1 104 ? -8.146 4.392 4.337 1.00 96.94 104 MET A CA 1
ATOM 832 C C . MET A 1 104 ? -9.625 3.996 4.423 1.00 96.94 104 MET A C 1
ATOM 834 O O . MET A 1 104 ? -10.343 4.453 5.310 1.00 96.94 104 MET A O 1
ATOM 838 N N . GLN A 1 105 ? -10.102 3.165 3.500 1.00 96.25 105 GLN A N 1
ATOM 839 C CA . GLN A 1 105 ? -11.508 2.783 3.430 1.00 96.25 105 GLN A CA 1
ATOM 840 C C . GLN A 1 105 ? -11.900 1.779 4.520 1.00 96.25 105 GLN A C 1
ATOM 842 O O . GLN A 1 105 ? -13.039 1.801 4.995 1.00 96.25 105 GLN A O 1
ATOM 847 N N . HIS A 1 106 ? -10.980 0.893 4.900 1.00 94.88 106 HIS A N 1
ATOM 848 C CA . HIS A 1 106 ? -11.286 -0.247 5.758 1.00 94.88 106 HIS A CA 1
ATOM 849 C C . HIS A 1 106 ? -10.649 -0.160 7.146 1.00 94.88 106 HIS A C 1
ATOM 851 O O . HIS A 1 106 ? -11.282 -0.596 8.102 1.00 94.88 106 HIS A O 1
ATOM 857 N N . GLU A 1 107 ? -9.487 0.469 7.314 1.00 92.19 107 GLU A N 1
ATOM 858 C CA . GLU A 1 107 ? -8.881 0.649 8.641 1.00 92.19 107 GLU A CA 1
ATOM 859 C C . GLU A 1 107 ? -9.456 1.868 9.378 1.00 92.19 107 GLU A C 1
ATOM 861 O O . GLU A 1 107 ? -9.688 1.811 10.584 1.00 92.19 107 GLU A O 1
ATOM 866 N N . TYR A 1 108 ? -9.780 2.962 8.677 1.00 90.19 108 TYR A N 1
ATOM 867 C CA . TYR A 1 108 ? -10.292 4.176 9.330 1.00 90.19 108 TYR A CA 1
ATOM 868 C C . TYR A 1 108 ? -11.508 3.947 10.239 1.00 90.19 108 TYR A C 1
ATOM 870 O O . TYR A 1 108 ? -11.525 4.480 11.353 1.00 90.19 108 TYR A O 1
ATOM 878 N N . PRO A 1 109 ? -12.534 3.167 9.838 1.00 88.56 109 PRO A N 1
ATOM 879 C CA . PRO A 1 109 ? -13.666 2.915 10.720 1.00 88.56 109 PRO A CA 1
ATOM 880 C C . PRO A 1 109 ? -13.249 2.154 11.987 1.00 88.56 109 PRO A C 1
ATOM 882 O O . PRO A 1 109 ? -13.775 2.444 13.059 1.00 88.56 109 PRO A O 1
ATOM 885 N N . THR A 1 110 ? -12.279 1.238 11.888 1.00 87.56 110 THR A N 1
ATOM 886 C CA . THR A 1 110 ? -11.696 0.528 13.038 1.00 87.56 110 THR A CA 1
ATOM 887 C C . THR A 1 110 ? -10.986 1.504 13.973 1.00 87.56 110 THR A C 1
ATOM 889 O O . THR A 1 110 ? -11.303 1.542 15.161 1.00 87.56 110 THR A O 1
ATOM 892 N N . VAL A 1 111 ? -10.124 2.375 13.440 1.00 87.38 111 VAL A N 1
ATOM 893 C CA . VAL A 1 111 ? -9.454 3.438 14.211 1.00 87.38 111 VAL A CA 1
ATOM 894 C C . VAL A 1 111 ? -10.475 4.312 14.938 1.00 87.38 111 VAL A C 1
ATOM 896 O O . VAL A 1 111 ? -10.360 4.548 16.140 1.00 87.38 111 VAL A O 1
ATOM 899 N N . ARG A 1 112 ? -11.533 4.744 14.243 1.00 85.81 112 ARG A N 1
ATOM 900 C CA . ARG A 1 112 ? -12.596 5.571 14.830 1.00 85.81 112 ARG A CA 1
ATOM 901 C C . ARG A 1 112 ? -13.339 4.862 15.957 1.00 85.81 112 ARG A C 1
ATOM 903 O O . ARG A 1 112 ? -13.653 5.519 16.947 1.00 85.81 112 ARG A O 1
ATOM 910 N N . LEU A 1 113 ? -13.628 3.570 15.829 1.00 82.31 113 LEU A N 1
ATOM 911 C CA . LEU A 1 113 ? -14.257 2.794 16.901 1.00 82.31 113 LEU A CA 1
ATOM 912 C C . LEU A 1 113 ? -13.329 2.696 18.121 1.00 82.31 113 LEU A C 1
ATOM 914 O O . LEU A 1 113 ? -13.742 3.013 19.235 1.00 82.31 113 LEU A O 1
ATOM 918 N N . LEU A 1 114 ? -12.059 2.341 17.906 1.00 80.06 114 LEU A N 1
ATOM 919 C CA . LEU A 1 114 ? -11.058 2.147 18.963 1.00 80.06 114 LEU A CA 1
ATOM 920 C C . LEU A 1 114 ? -10.716 3.434 19.730 1.00 80.06 114 LEU A C 1
ATOM 922 O O . LEU A 1 114 ? -10.599 3.407 20.960 1.00 80.06 114 LEU A O 1
ATOM 926 N N . VAL A 1 115 ? -10.627 4.575 19.041 1.00 78.19 115 VAL A N 1
ATOM 927 C CA . VAL A 1 115 ? -10.401 5.885 19.675 1.00 78.19 115 VAL A CA 1
ATOM 928 C C . VAL A 1 115 ? -11.613 6.306 20.520 1.00 78.19 115 VAL A C 1
ATOM 930 O O . VAL A 1 115 ? -11.452 6.700 21.679 1.00 78.19 115 VAL A O 1
ATOM 933 N N . ASN A 1 116 ? -12.832 6.166 19.982 1.00 75.38 116 ASN A N 1
ATOM 934 C CA . ASN A 1 116 ? -14.066 6.645 20.623 1.00 75.38 116 ASN A CA 1
ATOM 935 C C . ASN A 1 116 ? -14.651 5.696 21.683 1.00 75.38 116 ASN A C 1
ATOM 937 O O . ASN A 1 116 ? -15.627 6.054 22.339 1.00 75.38 116 ASN A O 1
ATOM 941 N N . LEU A 1 117 ? -14.077 4.505 21.876 1.00 71.56 117 LEU A N 1
ATOM 942 C CA . LEU A 1 117 ? -14.553 3.517 22.846 1.00 71.56 117 LEU A CA 1
ATOM 943 C C . LEU A 1 117 ? -14.589 4.097 24.273 1.00 71.56 117 LEU A C 1
ATOM 945 O O . LEU A 1 117 ? -13.545 4.295 24.903 1.00 71.56 117 LEU A O 1
ATOM 949 N N . SER A 1 118 ? -15.801 4.362 24.774 1.00 55.31 118 SER A N 1
ATOM 950 C CA . SER A 1 118 ? -16.079 4.980 26.080 1.00 55.31 118 SER A CA 1
ATOM 951 C C . SER A 1 118 ? -16.512 3.995 27.177 1.00 55.31 118 SER A C 1
ATOM 953 O O . SER A 1 118 ? -16.831 4.436 28.277 1.00 55.31 118 SER A O 1
ATOM 955 N N . GLY A 1 119 ? -16.475 2.677 26.932 1.00 57.41 119 GLY A N 1
ATOM 956 C CA . GLY A 1 119 ? -16.429 1.683 28.016 1.00 57.41 119 GLY A CA 1
ATOM 957 C C . GLY A 1 119 ? -17.670 0.826 28.307 1.00 57.41 119 GLY A 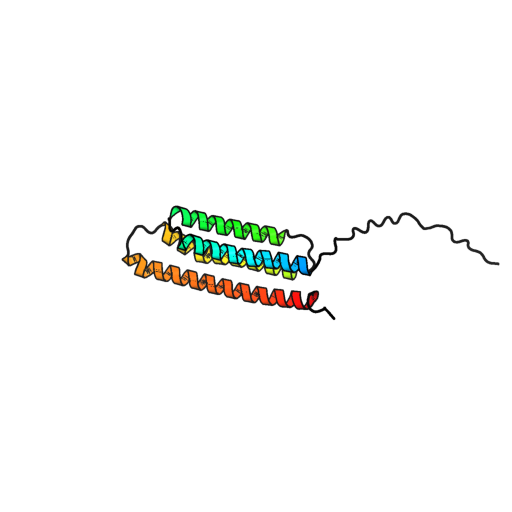C 1
ATOM 958 O O . GLY A 1 119 ? -17.806 0.399 29.450 1.00 57.41 119 GLY A O 1
ATOM 959 N N . ASP A 1 120 ? -18.528 0.490 27.335 1.00 64.31 120 ASP A N 1
ATOM 960 C CA . ASP A 1 120 ? -19.455 -0.651 27.496 1.00 64.31 120 ASP A CA 1
ATOM 961 C C . ASP A 1 120 ? -18.900 -1.899 26.789 1.00 64.31 120 ASP A C 1
ATOM 963 O O . ASP A 1 120 ? -18.861 -1.990 25.560 1.00 64.31 120 ASP A O 1
ATOM 967 N N . ALA A 1 121 ? -18.466 -2.880 27.583 1.00 62.56 121 ALA A N 1
ATOM 968 C CA . ALA A 1 121 ? -17.942 -4.148 27.083 1.00 62.56 121 ALA A CA 1
ATOM 969 C C . ALA A 1 121 ? -18.979 -4.919 26.244 1.00 62.56 121 ALA A C 1
ATOM 971 O O . ALA A 1 121 ? -18.618 -5.628 25.308 1.00 62.56 121 ALA A O 1
ATOM 972 N N . THR A 1 122 ? -20.271 -4.771 26.535 1.00 62.94 122 THR A N 1
ATOM 973 C CA . THR A 1 122 ? -21.344 -5.508 25.856 1.00 62.94 122 THR A CA 1
ATOM 974 C C . THR A 1 122 ? -21.560 -5.000 24.432 1.00 62.94 122 THR A C 1
ATOM 976 O O . THR A 1 122 ? -21.738 -5.800 23.511 1.00 62.94 122 THR A O 1
ATOM 979 N N . GLU A 1 123 ? -21.522 -3.680 24.224 1.00 68.75 123 GLU A N 1
ATOM 980 C CA . GLU A 1 123 ? -21.618 -3.084 22.885 1.00 68.75 123 GLU A CA 1
ATOM 981 C C . GLU A 1 123 ? -20.380 -3.421 22.043 1.00 68.75 123 GLU A C 1
ATOM 983 O O . GLU A 1 123 ? -20.519 -3.841 20.887 1.00 68.75 123 GLU A O 1
ATOM 988 N N . PHE A 1 124 ? -19.201 -3.391 22.673 1.00 68.81 124 PHE A N 1
ATOM 989 C CA . PHE A 1 124 ? -17.945 -3.800 22.052 1.00 68.81 124 PHE A CA 1
ATOM 990 C C . PHE A 1 124 ? -17.994 -5.239 21.515 1.00 68.81 124 PHE A C 1
ATOM 992 O O . PHE A 1 124 ? -17.745 -5.476 20.331 1.00 68.81 124 PHE A O 1
ATOM 999 N N . TYR A 1 125 ? -18.367 -6.213 22.357 1.00 64.00 125 TYR A N 1
ATOM 1000 C CA . TYR A 1 125 ? -18.413 -7.622 21.949 1.00 64.00 125 TYR A CA 1
ATOM 1001 C C . TYR A 1 125 ? -19.519 -7.920 20.931 1.00 64.00 125 TYR A C 1
ATOM 1003 O O . TYR A 1 125 ? -19.360 -8.810 20.096 1.00 64.00 125 TYR A O 1
ATOM 1011 N N . ARG A 1 126 ? -20.648 -7.202 20.981 1.00 68.88 126 ARG A N 1
ATOM 1012 C CA . ARG A 1 126 ? -21.807 -7.515 20.134 1.00 68.88 126 ARG A CA 1
ATOM 1013 C C . ARG A 1 126 ? -21.740 -6.875 18.750 1.00 68.88 126 ARG A C 1
ATOM 1015 O O . ARG A 1 126 ? -22.204 -7.489 17.794 1.00 68.88 126 ARG A O 1
ATOM 1022 N N . LYS A 1 127 ? -21.232 -5.647 18.640 1.00 75.06 127 LYS A N 1
ATOM 1023 C CA . LYS A 1 127 ? -21.340 -4.836 17.418 1.00 75.06 127 LYS A CA 1
ATOM 1024 C C . LYS A 1 127 ? -19.978 -4.407 16.892 1.00 75.06 127 LYS A C 1
ATOM 1026 O O . LYS A 1 127 ? -19.696 -4.635 15.717 1.00 75.06 127 LYS A O 1
ATOM 1031 N N . ASP A 1 128 ? -19.130 -3.850 17.748 1.00 80.12 128 ASP A N 1
ATOM 1032 C CA . ASP A 1 128 ? -17.869 -3.262 17.291 1.00 80.12 128 ASP A CA 1
ATOM 1033 C C . ASP A 1 128 ? -16.880 -4.346 16.849 1.00 80.12 128 ASP A C 1
ATOM 1035 O O . ASP A 1 128 ? -16.285 -4.232 15.782 1.00 80.12 128 ASP A O 1
ATOM 1039 N N . SER A 1 129 ? -16.787 -5.461 17.582 1.00 79.81 129 SER A N 1
ATOM 1040 C CA . SER A 1 129 ? -15.936 -6.599 17.206 1.00 79.81 129 SER A CA 1
ATOM 1041 C C . SER A 1 129 ? -16.296 -7.174 15.830 1.00 79.81 129 SER A C 1
ATOM 1043 O O . SER A 1 129 ? -15.410 -7.401 15.006 1.00 79.81 129 SER A O 1
ATOM 1045 N N . GLN 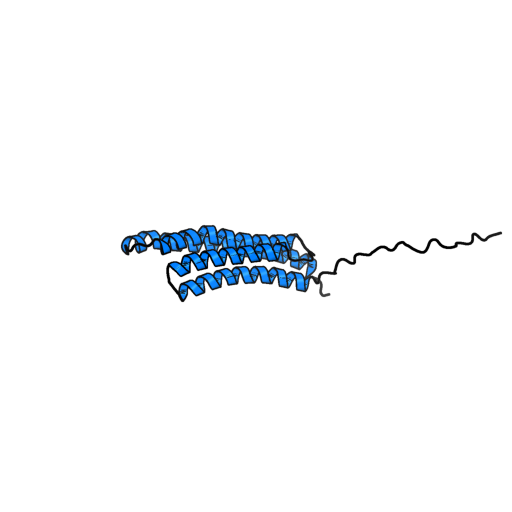A 1 130 ? -17.590 -7.338 15.533 1.00 84.69 130 GLN A N 1
ATOM 1046 C CA . GLN A 1 130 ? -18.040 -7.833 14.228 1.00 84.69 130 GLN A CA 1
ATOM 1047 C C . GLN A 1 130 ? -17.695 -6.856 13.097 1.00 84.69 130 GLN A C 1
ATOM 1049 O O . GLN A 1 130 ? -17.298 -7.282 12.012 1.00 84.69 130 GLN A O 1
ATOM 1054 N N . GLN A 1 131 ? -17.825 -5.549 13.346 1.00 85.88 131 GLN A N 1
ATOM 1055 C CA . GLN A 1 131 ? -17.476 -4.517 12.370 1.00 85.88 131 GLN A CA 1
ATOM 1056 C C . GLN A 1 131 ? -15.970 -4.465 12.107 1.00 85.88 131 GLN A C 1
ATOM 1058 O O . GLN A 1 131 ? -15.567 -4.412 10.946 1.00 85.88 131 GLN A O 1
ATOM 1063 N N . ILE A 1 132 ? -15.148 -4.550 13.156 1.00 85.25 132 ILE A N 1
ATOM 1064 C CA . ILE A 1 132 ? -13.686 -4.605 13.046 1.00 85.25 132 ILE A CA 1
ATOM 1065 C C . ILE A 1 132 ? -13.266 -5.822 12.213 1.00 85.25 132 ILE A C 1
ATOM 1067 O O . ILE A 1 132 ? -12.516 -5.678 11.248 1.00 85.25 132 ILE A O 1
ATOM 1071 N N . SER A 1 133 ? -13.805 -7.010 12.508 1.00 86.25 133 SER A N 1
ATOM 1072 C CA . SER A 1 133 ? -13.516 -8.215 11.721 1.00 86.25 133 SER A CA 1
ATOM 1073 C C . SER A 1 133 ? -13.959 -8.078 10.261 1.00 86.25 133 SER A C 1
ATOM 1075 O O . SER A 1 133 ? -13.206 -8.429 9.355 1.00 86.25 133 SER A O 1
ATOM 1077 N N . ALA A 1 134 ? -15.151 -7.532 10.006 1.00 91.38 134 ALA A N 1
ATOM 1078 C CA . ALA A 1 134 ? -15.644 -7.329 8.645 1.00 91.38 134 ALA A CA 1
ATOM 1079 C C . ALA A 1 134 ? -14.770 -6.349 7.845 1.00 91.38 134 ALA A C 1
ATOM 1081 O O . ALA A 1 134 ? -14.547 -6.550 6.651 1.00 91.38 134 ALA A O 1
ATOM 1082 N N . ASN A 1 135 ? -14.271 -5.297 8.491 1.00 91.00 135 ASN A N 1
ATOM 1083 C CA . ASN A 1 135 ? -13.354 -4.341 7.884 1.00 91.00 135 ASN A CA 1
ATOM 1084 C C . ASN A 1 135 ? -12.004 -4.979 7.547 1.00 91.00 135 ASN A C 1
ATOM 1086 O O . ASN A 1 135 ? -11.537 -4.830 6.420 1.00 91.00 135 ASN A O 1
ATOM 1090 N N . ALA A 1 136 ? -11.429 -5.755 8.469 1.00 89.25 136 ALA A N 1
ATOM 1091 C CA . ALA A 1 136 ? -10.182 -6.479 8.232 1.00 89.25 136 ALA A CA 1
ATOM 1092 C C . ALA A 1 136 ? -10.302 -7.460 7.051 1.00 89.25 136 ALA A C 1
ATOM 1094 O O . ALA A 1 136 ? -9.432 -7.499 6.184 1.00 89.25 136 ALA A O 1
ATOM 1095 N N . MET A 1 137 ? -11.416 -8.195 6.954 1.00 93.31 137 MET A N 1
ATOM 1096 C CA . MET A 1 137 ? -11.667 -9.096 5.821 1.00 93.31 137 MET A CA 1
ATOM 1097 C C . MET A 1 137 ? -11.773 -8.349 4.486 1.00 93.31 137 MET A C 1
ATOM 1099 O O . MET A 1 137 ? -11.281 -8.839 3.471 1.00 93.31 137 MET A O 1
ATOM 1103 N N . LYS A 1 138 ? -12.405 -7.167 4.465 1.00 95.75 138 LYS A N 1
ATOM 1104 C CA . LYS A 1 138 ? -12.491 -6.336 3.252 1.00 95.75 138 LYS A CA 1
ATOM 1105 C C . LYS A 1 138 ? -11.126 -5.797 2.843 1.00 95.75 138 LYS A C 1
ATOM 1107 O O . LYS A 1 138 ? -10.786 -5.885 1.669 1.00 95.75 138 LYS A O 1
ATOM 1112 N N . LEU A 1 139 ? -10.336 -5.316 3.804 1.00 94.12 139 LEU A N 1
ATOM 1113 C CA . LEU A 1 139 ? -8.962 -4.891 3.552 1.00 94.12 139 LEU A CA 1
ATOM 1114 C C . LEU A 1 139 ? -8.149 -6.031 2.933 1.00 94.12 139 LEU A C 1
ATOM 1116 O O . LEU A 1 139 ? -7.558 -5.854 1.875 1.00 94.12 139 LEU A O 1
ATOM 1120 N N . GLN A 1 140 ? -8.189 -7.220 3.536 1.00 93.31 140 GLN A N 1
ATOM 1121 C CA . GLN A 1 140 ? -7.488 -8.393 3.018 1.00 93.31 140 GLN A CA 1
ATOM 1122 C C . GLN A 1 140 ? -7.928 -8.757 1.590 1.00 93.31 140 GLN A C 1
ATOM 1124 O O . GLN A 1 140 ? -7.091 -9.095 0.755 1.00 93.31 140 GLN A O 1
ATOM 1129 N N . ALA A 1 141 ? -9.229 -8.688 1.299 1.00 95.81 141 ALA A N 1
ATOM 1130 C CA . ALA A 1 141 ? -9.755 -8.990 -0.029 1.00 95.81 141 ALA A CA 1
ATOM 1131 C C . ALA A 1 141 ? -9.275 -7.988 -1.094 1.00 95.81 141 ALA A C 1
ATOM 1133 O O . ALA A 1 141 ? -8.914 -8.404 -2.196 1.00 95.81 141 ALA A O 1
ATOM 1134 N N . GLU A 1 142 ? -9.234 -6.693 -0.768 1.00 97.19 142 GLU A N 1
ATOM 1135 C CA . GLU A 1 142 ? -8.698 -5.667 -1.670 1.00 97.19 142 GLU A CA 1
ATOM 1136 C C . GLU A 1 142 ? -7.188 -5.844 -1.884 1.00 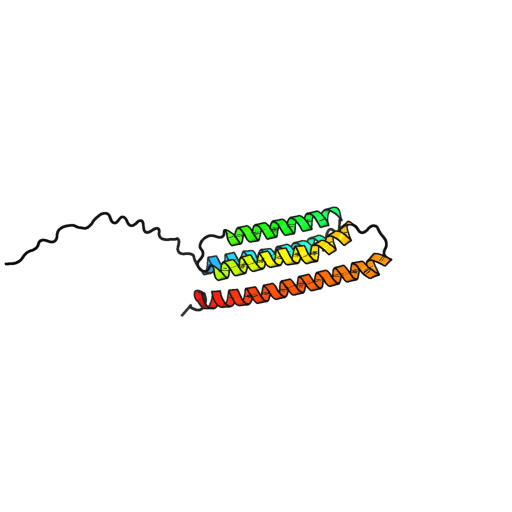97.19 142 GLU A C 1
ATOM 1138 O O . GLU A 1 142 ? -6.736 -5.815 -3.025 1.00 97.19 142 GLU A O 1
ATOM 1143 N N . LEU A 1 143 ? -6.408 -6.131 -0.832 1.00 95.75 143 LEU A N 1
ATOM 1144 C CA . LEU A 1 143 ? -4.968 -6.401 -0.967 1.00 95.75 143 LEU A CA 1
ATOM 1145 C C . LEU A 1 143 ? -4.695 -7.606 -1.882 1.00 95.75 143 LEU A C 1
ATOM 1147 O O . LEU A 1 143 ? -3.905 -7.506 -2.816 1.00 95.75 143 LEU A O 1
ATOM 1151 N N . ALA A 1 144 ? -5.430 -8.708 -1.704 1.00 96.19 144 ALA A N 1
ATOM 1152 C CA . ALA A 1 144 ? -5.288 -9.892 -2.555 1.00 96.19 144 ALA A CA 1
ATOM 1153 C C . ALA A 1 144 ? -5.643 -9.617 -4.030 1.00 96.19 144 ALA A C 1
ATOM 1155 O O . ALA A 1 144 ? -5.073 -10.216 -4.947 1.00 96.19 144 ALA A O 1
ATOM 1156 N N . LYS A 1 145 ? -6.599 -8.716 -4.280 1.00 97.50 145 LYS A N 1
ATOM 1157 C CA . LYS A 1 145 ? -6.940 -8.273 -5.635 1.00 97.50 145 LYS A CA 1
ATOM 1158 C C . LYS A 1 145 ? -5.803 -7.450 -6.246 1.00 97.50 145 LYS A C 1
ATOM 1160 O O . LYS A 1 145 ? -5.446 -7.704 -7.396 1.00 97.50 145 LYS A O 1
ATOM 1165 N N . LEU A 1 146 ? -5.222 -6.525 -5.483 1.00 97.62 146 LEU A N 1
ATOM 1166 C CA . LEU A 1 146 ? -4.085 -5.713 -5.921 1.00 97.62 146 LEU A CA 1
ATOM 1167 C C . LEU A 1 146 ? -2.869 -6.583 -6.258 1.00 97.62 146 LEU A C 1
ATOM 1169 O O . LEU A 1 146 ? -2.253 -6.375 -7.301 1.00 97.62 146 LEU A O 1
ATOM 1173 N N . ASP A 1 147 ? -2.570 -7.603 -5.447 1.00 95.94 147 ASP A N 1
ATOM 1174 C CA . ASP A 1 147 ? -1.470 -8.543 -5.712 1.00 95.94 147 ASP A CA 1
ATOM 1175 C C . ASP A 1 147 ? -1.652 -9.265 -7.052 1.00 95.94 147 ASP A C 1
ATOM 1177 O O . ASP A 1 147 ? -0.714 -9.404 -7.838 1.00 95.94 147 ASP A O 1
ATOM 1181 N N . LYS A 1 148 ? -2.886 -9.681 -7.357 1.00 96.50 148 LYS A N 1
ATOM 1182 C CA . LYS A 1 148 ? -3.213 -10.342 -8.624 1.00 96.50 148 LYS A CA 1
ATOM 1183 C C . LYS A 1 148 ? -3.077 -9.404 -9.826 1.00 96.50 148 LYS A C 1
ATOM 1185 O O . LYS A 1 148 ? -2.607 -9.823 -10.884 1.00 96.50 148 LYS A O 1
ATOM 1190 N N . GLU A 1 149 ? -3.526 -8.159 -9.690 1.00 96.62 149 GLU A N 1
ATOM 1191 C CA . GLU A 1 149 ? -3.405 -7.146 -10.745 1.00 96.62 149 GLU A CA 1
ATOM 1192 C C . GLU A 1 149 ? -1.935 -6.796 -11.006 1.00 96.62 149 GLU A C 1
ATOM 1194 O O . GLU A 1 149 ? -1.516 -6.714 -12.164 1.00 96.62 149 GLU A O 1
ATOM 1199 N N . LEU A 1 150 ? -1.132 -6.675 -9.946 1.00 96.56 150 LEU A N 1
ATOM 1200 C CA . LEU A 1 150 ? 0.297 -6.426 -10.061 1.00 96.56 150 LEU A CA 1
ATOM 1201 C C . LEU A 1 150 ? 1.046 -7.599 -10.693 1.00 96.56 150 LEU A C 1
ATOM 1203 O O . LEU A 1 150 ? 1.876 -7.359 -11.568 1.00 96.56 150 LEU A O 1
ATOM 1207 N N . ASP A 1 151 ? 0.755 -8.847 -10.307 1.00 96.06 151 ASP A N 1
ATOM 1208 C CA . ASP A 1 151 ? 1.389 -10.018 -10.927 1.00 96.06 151 ASP A CA 1
ATOM 1209 C C . ASP A 1 151 ? 1.145 -10.027 -12.439 1.00 96.06 151 ASP A C 1
ATOM 1211 O O . ASP A 1 151 ? 2.085 -10.178 -13.217 1.00 96.06 151 ASP A O 1
ATOM 1215 N N . PHE A 1 152 ? -0.085 -9.748 -12.881 1.00 96.06 152 PHE A N 1
ATOM 1216 C CA . PHE A 1 152 ? -0.390 -9.646 -14.307 1.00 96.06 152 PHE A CA 1
ATOM 1217 C C . PHE A 1 152 ? 0.478 -8.594 -15.017 1.00 96.06 152 PHE A C 1
ATOM 1219 O O . PHE A 1 152 ? 1.077 -8.883 -16.058 1.00 96.06 152 PHE A O 1
ATOM 1226 N N . VAL A 1 153 ? 0.585 -7.391 -14.446 1.00 95.31 153 VAL A N 1
ATOM 1227 C CA . VAL A 1 153 ? 1.410 -6.307 -15.000 1.00 95.31 153 VAL A CA 1
ATOM 1228 C C . VAL A 1 153 ? 2.900 -6.679 -14.990 1.00 95.31 153 VAL A C 1
ATOM 1230 O O . VAL A 1 153 ? 3.614 -6.441 -15.969 1.00 95.31 153 VAL A O 1
ATOM 1233 N N . TYR A 1 154 ? 3.372 -7.337 -13.932 1.00 94.88 154 TYR A N 1
ATOM 1234 C CA . TYR A 1 154 ? 4.749 -7.806 -13.825 1.00 94.88 154 TYR A CA 1
ATOM 1235 C C . TYR A 1 154 ? 5.078 -8.899 -14.850 1.00 94.88 154 TYR A C 1
ATOM 1237 O O . TYR A 1 154 ? 6.132 -8.835 -15.487 1.00 94.88 154 TYR A O 1
ATOM 1245 N N . GLN A 1 155 ? 4.187 -9.868 -15.092 1.00 94.06 155 GLN A N 1
ATOM 1246 C CA . GLN A 1 155 ? 4.411 -10.895 -16.118 1.00 94.06 155 GLN A CA 1
ATOM 1247 C C . GLN A 1 155 ? 4.526 -10.282 -17.521 1.00 94.06 155 GLN A C 1
ATOM 1249 O O . GLN A 1 155 ? 5.370 -10.714 -18.311 1.00 94.06 155 GLN A O 1
ATOM 1254 N N . GLN A 1 156 ? 3.734 -9.248 -17.827 1.00 93.25 156 GLN A N 1
ATOM 1255 C CA . GLN A 1 156 ? 3.848 -8.515 -19.093 1.00 93.25 156 GLN A CA 1
ATOM 1256 C C . GLN A 1 156 ? 5.207 -7.823 -19.230 1.00 93.25 156 GLN A C 1
ATOM 1258 O O . GLN A 1 156 ? 5.876 -7.968 -20.257 1.00 93.25 156 GLN A O 1
ATOM 1263 N N . PHE A 1 157 ? 5.648 -7.117 -18.185 1.00 92.44 157 PHE A N 1
ATOM 1264 C CA . PHE A 1 157 ? 6.961 -6.474 -18.155 1.00 92.44 157 PHE A CA 1
ATOM 1265 C C . PHE A 1 157 ? 8.094 -7.494 -18.327 1.00 92.44 157 PHE A C 1
ATOM 1267 O O . PHE A 1 157 ? 8.975 -7.338 -19.178 1.00 92.44 157 PHE A O 1
ATOM 1274 N N . LYS A 1 158 ? 8.038 -8.590 -17.566 1.00 90.12 158 LYS A N 1
ATOM 1275 C CA . LYS A 1 158 ? 9.021 -9.672 -17.605 1.00 90.12 158 LYS A CA 1
ATOM 1276 C C . LYS A 1 158 ? 9.123 -10.291 -18.999 1.00 90.12 158 LYS A C 1
ATOM 1278 O O . LYS A 1 158 ? 10.233 -10.456 -19.498 1.00 90.12 158 LYS A O 1
ATOM 1283 N N . GLY A 1 159 ? 7.994 -10.587 -19.644 1.00 88.62 159 GLY A N 1
ATOM 1284 C CA . GLY A 1 159 ? 7.962 -11.134 -21.005 1.00 88.62 159 GLY A CA 1
ATOM 1285 C C . GLY A 1 159 ? 8.502 -10.181 -22.078 1.00 88.62 159 GLY A C 1
ATOM 1286 O O . GLY A 1 159 ? 8.947 -10.620 -23.135 1.00 88.62 159 GLY A O 1
ATOM 1287 N N . LYS A 1 160 ? 8.488 -8.871 -21.820 1.00 89.00 160 LYS A N 1
ATOM 1288 C CA . LYS A 1 160 ? 8.992 -7.864 -22.760 1.00 89.00 160 LYS A CA 1
ATOM 1289 C C . LYS A 1 160 ? 10.490 -7.604 -22.610 1.00 89.00 160 LYS A C 1
ATOM 1291 O O . LYS A 1 160 ? 11.158 -7.343 -23.607 1.00 89.00 160 LYS A O 1
ATOM 1296 N N . TYR A 1 161 ? 11.012 -7.670 -21.386 1.00 87.00 161 TYR A N 1
ATOM 1297 C CA . TYR A 1 161 ? 12.359 -7.171 -21.091 1.00 87.00 161 TYR A CA 1
ATOM 1298 C C . TYR A 1 161 ? 13.287 -8.145 -20.374 1.00 87.00 161 TYR A C 1
ATOM 1300 O O . TYR A 1 161 ? 14.502 -7.968 -20.426 1.00 87.00 161 TYR A O 1
ATOM 1308 N N . LEU A 1 162 ? 12.743 -9.146 -19.687 1.00 80.06 162 LEU A N 1
ATOM 1309 C CA . LEU A 1 162 ? 13.516 -10.050 -18.832 1.00 80.06 162 LEU A CA 1
ATOM 1310 C C . LEU A 1 162 ? 13.578 -11.480 -19.390 1.00 80.06 162 LEU A C 1
ATOM 1312 O O . LEU A 1 162 ? 14.387 -12.287 -18.935 1.00 80.06 162 LEU A O 1
ATOM 1316 N N . THR A 1 163 ? 12.779 -11.808 -20.407 1.00 71.38 163 THR A N 1
ATOM 1317 C CA . THR A 1 163 ? 12.903 -13.061 -21.162 1.00 71.38 163 THR A CA 1
ATOM 1318 C C . THR A 1 163 ? 13.873 -12.873 -22.326 1.00 71.38 163 THR A C 1
ATOM 1320 O O . THR A 1 163 ? 13.469 -12.576 -23.447 1.00 71.38 163 THR A O 1
ATOM 1323 N N . GLY A 1 164 ? 15.172 -13.017 -22.050 1.00 52.78 164 GLY A N 1
ATOM 1324 C CA . GLY A 1 164 ? 16.204 -12.806 -23.067 1.00 52.78 164 GLY A CA 1
ATOM 1325 C C . GLY A 1 164 ? 17.644 -12.785 -22.559 1.00 52.78 164 GLY A C 1
ATOM 1326 O O . GLY A 1 164 ? 18.406 -11.922 -22.970 1.00 52.78 164 GLY A O 1
ATOM 1327 N N . ALA A 1 165 ? 18.028 -13.729 -21.696 1.00 42.00 165 ALA A N 1
ATOM 1328 C CA . ALA A 1 165 ? 19.405 -14.223 -21.673 1.00 42.00 165 ALA A CA 1
ATOM 1329 C C . ALA A 1 165 ? 19.438 -15.510 -22.513 1.00 42.00 165 ALA A C 1
ATOM 1331 O O . ALA A 1 165 ? 19.211 -16.607 -22.003 1.00 42.00 165 ALA A O 1
ATOM 1332 N N . LYS A 1 166 ? 19.619 -15.359 -23.824 1.00 36.31 166 LYS A N 1
ATOM 1333 C CA . LYS A 1 166 ? 20.149 -16.408 -24.696 1.00 36.31 166 LYS A CA 1
ATOM 1334 C C . LYS A 1 166 ? 21.317 -15.823 -25.462 1.00 36.31 166 LYS A C 1
ATOM 1336 O O . LYS A 1 166 ? 21.157 -14.679 -25.940 1.00 36.31 166 LYS A O 1
#